Protein AF-A0A1S2D923-F1 (afdb_monomer_lite)

Secondary structure (DSSP, 8-state):
---SSSHHHHHHHHHHHHHHHHHHHHHHHHHS----EEEEEEETTEEEEEEESSSSS-EEE-EEEEE-SSS-EEEEETTEEEEE-TTSS-HHHHHHHHHHHHHHHHHHHTT-

pLDDT: mean 78.16, std 10.73, range [44.06, 92.31]

Sequence (112 aa):
MALYASWWIDWRVAAIIAVVAIAAGYRHYLETPERLYLRCTYERERPVWESSIDARTWQTKTCRLIRLGPLLSAIDLSGRRVWLWPDSSGVDSLRHLRETLAEQVERADFSS

Foldseek 3Di:
DPPPVPPVVVVVVVVVVVVVVVVVVVVVVVVPPQLKDWDWDADPNDTWIWIDSVVPDTDTWDWAWDDPDPQWIWIQTNNDIGTDHCPSDDVVVVVVVVVVRVVVVVVVVVVD

Structure (mmCIF, N/CA/C/O backbone):
data_AF-A0A1S2D923-F1
#
_entry.id   AF-A0A1S2D923-F1
#
loop_
_atom_site.group_PDB
_atom_site.id
_atom_site.type_symbol
_atom_site.label_atom_id
_atom_site.label_alt_id
_atom_site.label_comp_id
_atom_site.label_asym_id
_atom_site.label_entity_id
_atom_site.label_seq_id
_atom_site.pdbx_PDB_ins_code
_atom_site.Cartn_x
_atom_site.Cartn_y
_atom_site.Cartn_z
_atom_site.occupancy
_atom_site.B_iso_or_equiv
_atom_site.auth_seq_id
_atom_site.auth_comp_id
_atom_site.auth_asym_id
_atom_site.auth_atom_id
_atom_site.pdbx_PDB_model_num
ATOM 1 N N . MET A 1 1 ? 30.238 -5.582 -56.945 1.00 44.06 1 MET A N 1
ATOM 2 C CA . MET A 1 1 ? 29.206 -4.539 -56.749 1.00 44.06 1 MET A CA 1
ATOM 3 C C . MET A 1 1 ? 28.098 -5.111 -55.870 1.00 44.06 1 MET A C 1
ATOM 5 O O . MET A 1 1 ? 27.267 -5.841 -56.381 1.00 44.06 1 MET A O 1
ATOM 9 N N . ALA A 1 2 ? 28.120 -4.866 -54.556 1.00 53.25 2 ALA A N 1
ATOM 10 C CA . ALA A 1 2 ? 27.088 -5.359 -53.626 1.00 53.25 2 ALA A CA 1
ATOM 11 C C . ALA A 1 2 ? 26.908 -4.416 -52.415 1.00 53.25 2 ALA A C 1
ATOM 13 O O . ALA A 1 2 ? 26.797 -4.864 -51.283 1.00 53.25 2 ALA A O 1
ATOM 14 N N . LEU A 1 3 ? 26.925 -3.096 -52.645 1.00 56.84 3 LEU A N 1
ATOM 15 C CA . LEU A 1 3 ? 26.829 -2.072 -51.586 1.00 56.84 3 LEU A CA 1
ATOM 16 C C . LEU A 1 3 ? 25.458 -1.373 -51.508 1.00 56.84 3 LEU A C 1
ATOM 18 O O . LEU A 1 3 ? 25.287 -0.461 -50.712 1.00 56.84 3 LEU A O 1
ATOM 22 N N . TYR A 1 4 ? 24.465 -1.801 -52.296 1.00 54.91 4 TYR A N 1
ATOM 23 C CA . TYR A 1 4 ? 23.132 -1.172 -52.309 1.00 54.91 4 TYR A CA 1
ATOM 24 C C . TYR A 1 4 ? 22.070 -1.906 -51.477 1.00 54.91 4 TYR A C 1
ATOM 26 O O . TYR A 1 4 ? 21.038 -1.322 -51.160 1.00 54.91 4 TYR A O 1
ATOM 34 N N . ALA A 1 5 ? 22.316 -3.156 -51.068 1.00 52.31 5 ALA A N 1
ATOM 35 C CA . ALA A 1 5 ? 21.357 -3.930 -50.271 1.00 52.31 5 ALA A CA 1
ATOM 36 C C . ALA A 1 5 ? 21.343 -3.547 -48.773 1.00 52.31 5 ALA A C 1
ATOM 38 O O . ALA A 1 5 ? 20.419 -3.924 -48.059 1.00 52.31 5 ALA A O 1
ATOM 39 N N . SER A 1 6 ? 22.339 -2.786 -48.298 1.00 55.81 6 SER A N 1
ATOM 40 C CA . SER A 1 6 ? 22.535 -2.502 -46.865 1.00 55.81 6 SER A CA 1
ATOM 41 C C . SER A 1 6 ? 21.581 -1.437 -46.311 1.00 55.81 6 SER A C 1
ATOM 43 O O . SER A 1 6 ? 21.107 -1.558 -45.187 1.00 55.81 6 SER A O 1
ATOM 45 N N . TRP A 1 7 ? 21.218 -0.427 -47.107 1.00 58.44 7 TRP A N 1
ATOM 46 C CA . TRP A 1 7 ? 20.493 0.748 -46.598 1.00 58.44 7 TRP A CA 1
ATOM 47 C C . TRP A 1 7 ? 19.043 0.454 -46.166 1.00 58.44 7 TRP A C 1
ATOM 49 O O . TRP A 1 7 ? 18.524 1.064 -45.234 1.00 58.44 7 TRP A O 1
ATOM 59 N N . TRP A 1 8 ? 18.384 -0.522 -46.801 1.00 55.69 8 TRP A N 1
ATOM 60 C CA . TRP A 1 8 ? 17.019 -0.933 -46.437 1.00 55.69 8 TRP A CA 1
ATOM 61 C C . TRP A 1 8 ? 16.963 -1.872 -45.228 1.00 55.69 8 TRP A C 1
ATOM 63 O O . TRP A 1 8 ? 15.917 -2.008 -44.593 1.00 55.69 8 TRP A O 1
ATOM 73 N N . ILE A 1 9 ? 18.074 -2.538 -44.922 1.00 60.53 9 ILE A N 1
ATOM 74 C CA . ILE A 1 9 ? 18.180 -3.4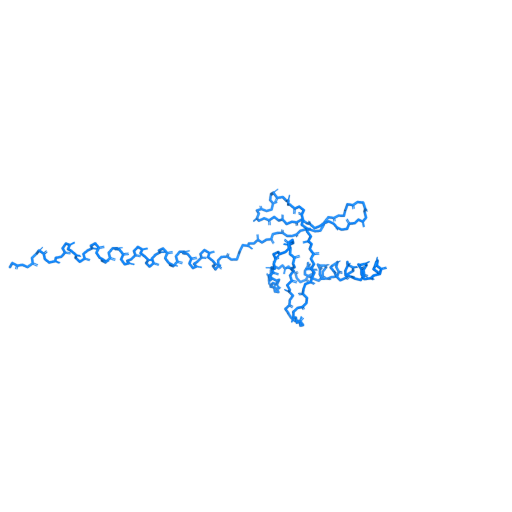54 -43.787 1.00 60.53 9 ILE A CA 1
ATOM 75 C C . ILE A 1 9 ? 18.378 -2.646 -42.501 1.00 60.53 9 ILE A C 1
ATOM 77 O O . ILE A 1 9 ? 17.730 -2.946 -41.500 1.00 60.53 9 ILE A O 1
ATOM 81 N N . ASP A 1 10 ? 19.158 -1.565 -42.554 1.00 72.81 10 ASP A N 1
ATOM 82 C CA . ASP A 1 10 ? 19.448 -0.707 -41.401 1.00 72.81 10 ASP A CA 1
ATOM 83 C C . ASP A 1 10 ? 18.195 -0.119 -40.737 1.00 72.81 10 ASP A C 1
ATOM 85 O O . ASP A 1 10 ? 18.016 -0.253 -39.526 1.00 72.81 10 ASP A O 1
ATOM 89 N N . TRP A 1 11 ? 17.272 0.479 -41.499 1.00 78.25 11 TRP A N 1
ATOM 90 C CA . TRP A 1 11 ? 16.093 1.112 -40.888 1.00 78.25 11 TRP A CA 1
ATOM 91 C C . TRP A 1 11 ? 15.099 0.091 -40.319 1.00 78.25 11 TRP A C 1
ATOM 93 O O . TRP A 1 11 ? 14.453 0.360 -39.307 1.00 78.25 11 TRP A O 1
ATOM 103 N N . ARG A 1 12 ? 14.994 -1.100 -40.928 1.00 83.00 12 ARG A N 1
ATOM 104 C CA . ARG A 1 12 ? 14.152 -2.191 -40.413 1.00 83.00 12 ARG A CA 1
ATOM 105 C C . ARG A 1 12 ? 14.709 -2.743 -39.109 1.00 83.00 12 ARG A C 1
ATOM 107 O O . ARG A 1 12 ? 13.949 -2.954 -38.168 1.00 83.00 12 ARG A O 1
ATOM 114 N N . VAL A 1 13 ? 16.025 -2.939 -39.038 1.00 83.56 13 VAL A N 1
ATOM 115 C CA . VAL A 1 13 ? 16.706 -3.376 -37.814 1.00 83.56 13 VAL A CA 1
ATOM 116 C C . VAL A 1 13 ? 16.574 -2.309 -36.724 1.00 83.56 13 VAL A C 1
ATOM 118 O O . VAL A 1 13 ? 16.186 -2.638 -35.605 1.00 83.56 13 VAL A O 1
ATOM 121 N N . ALA A 1 14 ? 16.782 -1.031 -37.054 1.00 84.12 14 ALA A N 1
ATOM 122 C CA . ALA A 1 14 ? 16.588 0.077 -36.120 1.00 84.12 14 ALA A CA 1
ATOM 123 C C . ALA A 1 14 ? 15.142 0.159 -35.599 1.00 84.12 14 ALA A C 1
ATOM 125 O O . ALA A 1 14 ? 14.930 0.337 -34.400 1.00 84.12 14 ALA A O 1
ATOM 126 N N . ALA A 1 15 ? 14.144 -0.035 -36.468 1.00 87.50 15 ALA A N 1
ATOM 127 C CA . ALA A 1 15 ? 12.737 -0.053 -36.075 1.00 87.50 15 ALA A CA 1
ATOM 128 C C . ALA A 1 15 ? 12.417 -1.216 -35.123 1.00 87.50 15 ALA A C 1
ATOM 130 O O . ALA A 1 15 ? 11.722 -1.019 -34.128 1.00 87.50 15 ALA A O 1
ATOM 131 N N . ILE A 1 16 ? 12.954 -2.413 -35.381 1.00 89.06 16 ILE A N 1
ATOM 132 C CA . ILE A 1 16 ? 12.773 -3.571 -34.494 1.00 89.06 16 ILE A CA 1
ATOM 133 C C . ILE A 1 16 ? 13.407 -3.301 -33.125 1.00 89.06 16 ILE A C 1
ATOM 135 O O . ILE A 1 16 ? 12.756 -3.520 -32.106 1.00 89.06 16 ILE A O 1
ATOM 139 N N . ILE A 1 17 ? 14.634 -2.773 -33.085 1.00 88.19 17 ILE A N 1
ATOM 140 C CA . ILE A 1 17 ? 15.314 -2.425 -31.828 1.00 88.19 17 ILE A CA 1
ATOM 141 C C . ILE A 1 17 ? 14.510 -1.375 -31.053 1.00 88.19 17 ILE A C 1
ATOM 143 O O . ILE A 1 17 ? 14.314 -1.533 -29.850 1.00 88.19 17 ILE A O 1
ATOM 147 N N . ALA A 1 18 ? 13.990 -0.344 -31.726 1.00 88.94 18 ALA A N 1
ATOM 148 C CA . ALA A 1 18 ? 13.172 0.687 -31.094 1.00 88.94 18 ALA A CA 1
ATOM 149 C C . ALA A 1 18 ? 11.880 0.112 -30.493 1.00 88.94 18 ALA A C 1
ATOM 151 O O . ALA A 1 18 ? 11.552 0.406 -29.346 1.00 88.94 18 ALA A O 1
ATOM 152 N N . VAL A 1 19 ? 11.170 -0.754 -31.224 1.00 92.31 19 VAL A N 1
ATOM 153 C CA . VAL A 1 19 ? 9.951 -1.409 -30.722 1.00 92.31 19 VAL A CA 1
ATOM 154 C C . VAL A 1 19 ? 10.261 -2.305 -29.525 1.00 92.31 19 VAL A C 1
ATOM 156 O O . VAL A 1 19 ? 9.538 -2.265 -28.531 1.00 92.31 19 VAL A O 1
ATOM 159 N N . VAL A 1 20 ? 11.348 -3.078 -29.581 1.00 91.12 20 VAL A N 1
ATOM 160 C CA . VAL A 1 20 ? 11.780 -3.928 -28.464 1.00 91.12 20 VAL A CA 1
ATOM 161 C C . VAL A 1 20 ? 12.161 -3.080 -27.252 1.00 91.12 20 VAL A C 1
ATOM 163 O O . VAL A 1 20 ? 11.751 -3.408 -26.143 1.00 91.12 20 VAL A O 1
ATOM 166 N N . ALA A 1 21 ? 12.872 -1.967 -27.444 1.00 87.75 21 ALA A N 1
ATOM 167 C CA . ALA A 1 21 ? 13.232 -1.049 -26.368 1.00 87.75 21 ALA A CA 1
ATOM 168 C C . ALA A 1 21 ? 11.998 -0.393 -25.729 1.00 87.75 21 ALA A C 1
ATOM 170 O O . ALA A 1 21 ? 11.912 -0.322 -24.506 1.00 87.75 21 ALA A O 1
ATOM 171 N N . ILE A 1 22 ? 11.010 0.022 -26.530 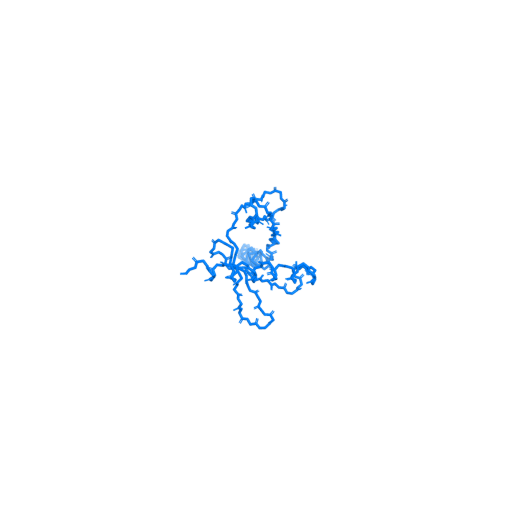1.00 90.31 22 ILE A N 1
ATOM 172 C CA . ILE A 1 22 ? 9.740 0.572 -26.033 1.00 90.31 22 ILE A CA 1
ATOM 173 C C . ILE A 1 22 ? 8.962 -0.495 -25.260 1.00 90.31 22 ILE A C 1
ATOM 175 O O . ILE A 1 22 ? 8.492 -0.228 -24.159 1.00 90.31 22 ILE A O 1
ATOM 179 N N . ALA A 1 23 ? 8.847 -1.711 -25.796 1.00 87.69 23 ALA A N 1
ATOM 180 C CA . ALA A 1 23 ? 8.131 -2.799 -25.139 1.00 87.69 23 ALA A CA 1
ATOM 181 C C . ALA A 1 23 ? 8.815 -3.236 -23.834 1.00 87.69 23 ALA A C 1
ATOM 183 O O . ALA A 1 23 ? 8.140 -3.464 -22.831 1.00 87.69 23 ALA A O 1
ATOM 184 N N . ALA A 1 24 ? 10.147 -3.320 -23.828 1.00 83.19 24 ALA A N 1
ATOM 185 C CA . ALA A 1 24 ? 10.932 -3.627 -22.638 1.00 83.19 24 ALA A CA 1
ATOM 186 C C . ALA A 1 24 ? 10.833 -2.504 -21.598 1.00 83.19 24 ALA A C 1
ATOM 188 O O . ALA A 1 24 ? 10.605 -2.786 -20.427 1.00 83.19 24 ALA A O 1
ATOM 189 N N . GLY A 1 25 ? 10.918 -1.240 -22.022 1.00 80.56 25 GLY A N 1
ATOM 190 C CA . GLY A 1 25 ? 10.719 -0.081 -21.151 1.00 80.56 25 GLY A CA 1
ATOM 191 C C . GLY A 1 25 ? 9.308 -0.028 -20.567 1.00 80.56 25 GLY A C 1
ATOM 192 O O . GLY A 1 25 ? 9.146 0.242 -19.382 1.00 80.56 25 GLY A O 1
ATOM 193 N N . TYR A 1 26 ? 8.290 -0.367 -21.359 1.00 77.25 26 TYR A N 1
ATOM 194 C CA . TYR A 1 26 ? 6.902 -0.437 -20.905 1.00 77.25 26 TYR A CA 1
ATOM 195 C C . TYR A 1 26 ? 6.689 -1.560 -19.887 1.00 77.25 26 TYR A C 1
ATOM 197 O O . TYR A 1 26 ? 6.045 -1.346 -18.864 1.00 77.25 26 TYR A O 1
ATOM 205 N N . ARG A 1 27 ? 7.277 -2.742 -20.115 1.00 74.00 27 ARG A N 1
ATOM 206 C CA . ARG A 1 27 ? 7.261 -3.827 -19.123 1.00 74.00 27 ARG A CA 1
ATOM 207 C C . ARG A 1 27 ? 7.984 -3.430 -17.848 1.00 74.00 27 ARG A C 1
ATOM 209 O O . ARG A 1 27 ? 7.418 -3.592 -16.781 1.00 74.00 27 ARG A O 1
ATOM 216 N N . HIS A 1 28 ? 9.171 -2.842 -17.959 1.00 68.69 28 HIS A N 1
ATOM 217 C CA . HIS A 1 28 ? 9.929 -2.392 -16.797 1.00 68.69 28 HIS A CA 1
ATOM 218 C C . HIS A 1 28 ? 9.178 -1.315 -16.001 1.00 68.69 28 HIS A C 1
ATOM 220 O O . HIS A 1 28 ? 9.184 -1.327 -14.774 1.00 68.69 28 HIS A O 1
ATOM 226 N N . TYR A 1 29 ? 8.464 -0.423 -16.691 1.00 65.56 29 TYR A N 1
ATOM 227 C CA . TYR A 1 29 ? 7.601 0.575 -16.067 1.00 65.56 29 TYR A CA 1
ATOM 228 C C . TYR A 1 29 ? 6.409 -0.061 -15.336 1.00 65.56 29 TYR A C 1
ATOM 230 O O . TYR A 1 29 ? 6.129 0.308 -14.201 1.00 65.56 29 TYR A O 1
ATOM 238 N N . LEU A 1 30 ? 5.750 -1.056 -15.939 1.00 66.00 30 LEU A N 1
ATOM 239 C CA . LEU A 1 30 ? 4.673 -1.811 -15.285 1.00 66.00 30 LEU A CA 1
ATOM 240 C C . LEU A 1 30 ? 5.171 -2.675 -14.117 1.00 66.00 30 LEU A C 1
ATOM 242 O O . LEU A 1 30 ? 4.437 -2.901 -13.158 1.00 66.00 30 LEU A O 1
ATOM 246 N N . GLU A 1 31 ? 6.405 -3.164 -14.205 1.00 61.16 31 GLU A N 1
ATOM 247 C CA . GLU A 1 31 ? 7.058 -3.974 -13.180 1.00 61.16 31 GLU A CA 1
ATOM 248 C C . GLU A 1 31 ? 7.691 -3.134 -12.073 1.00 61.16 31 GLU A C 1
ATOM 250 O O . GLU A 1 31 ? 8.108 -3.709 -11.074 1.00 61.16 31 GLU A O 1
ATOM 255 N N . THR A 1 32 ? 7.762 -1.805 -12.204 1.00 56.34 32 THR A N 1
ATOM 256 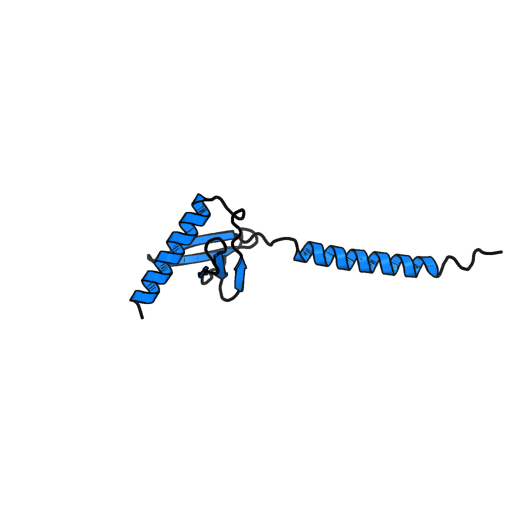C CA . THR A 1 32 ? 8.227 -0.944 -11.115 1.00 56.34 32 THR A CA 1
ATOM 257 C C . THR A 1 32 ? 7.080 -0.812 -10.112 1.00 56.34 32 THR A C 1
ATOM 259 O O . THR A 1 32 ? 6.116 -0.096 -10.394 1.00 56.34 32 THR A O 1
ATOM 262 N N . PRO A 1 33 ? 7.121 -1.490 -8.948 1.00 61.44 33 PRO A N 1
ATOM 263 C CA . PRO A 1 33 ? 6.050 -1.363 -7.978 1.00 61.44 33 PRO A CA 1
ATOM 264 C C . PRO A 1 33 ? 6.041 0.083 -7.483 1.00 61.44 33 PRO A C 1
ATOM 266 O O . PRO A 1 33 ? 6.998 0.542 -6.853 1.00 61.44 33 PRO A O 1
ATOM 269 N N . GLU A 1 34 ? 4.970 0.818 -7.789 1.00 68.94 34 GLU A N 1
ATOM 270 C CA . GLU A 1 34 ? 4.755 2.146 -7.222 1.00 68.94 34 GLU A CA 1
ATOM 271 C C . GLU A 1 34 ? 4.761 2.010 -5.699 1.00 68.94 34 GLU A C 1
ATOM 273 O O . GLU A 1 34 ? 3.893 1.362 -5.106 1.00 68.94 34 GLU A O 1
ATOM 278 N N . ARG A 1 35 ? 5.771 2.599 -5.055 1.00 74.44 35 ARG A N 1
ATOM 279 C CA . ARG A 1 35 ? 5.829 2.660 -3.599 1.00 74.44 35 ARG A CA 1
ATOM 280 C C . ARG A 1 35 ? 4.712 3.576 -3.134 1.00 74.44 35 ARG A C 1
ATOM 282 O O . ARG A 1 35 ? 4.789 4.791 -3.284 1.00 74.44 35 ARG A O 1
ATOM 289 N N . LEU A 1 36 ? 3.670 2.974 -2.582 1.00 81.56 36 LEU A N 1
ATOM 290 C CA . LEU A 1 36 ? 2.582 3.709 -1.975 1.00 81.56 36 LEU A CA 1
ATOM 291 C C . LEU A 1 36 ? 2.871 3.882 -0.486 1.00 81.56 36 LEU A C 1
ATOM 293 O O . LEU A 1 36 ? 2.984 2.911 0.261 1.00 81.56 36 LEU A O 1
ATOM 297 N N . TYR A 1 37 ? 2.954 5.129 -0.054 1.00 85.44 37 TYR A N 1
ATOM 298 C CA . TYR A 1 37 ? 2.999 5.481 1.351 1.00 85.44 37 TYR A CA 1
ATOM 299 C C . TYR A 1 37 ? 1.576 5.545 1.881 1.00 85.44 37 TYR A C 1
ATOM 301 O O . TYR A 1 37 ? 0.718 6.221 1.313 1.00 85.44 37 TYR A O 1
ATOM 309 N N . LEU A 1 38 ? 1.333 4.850 2.982 1.00 87.00 38 LEU A N 1
ATOM 310 C CA . LEU A 1 38 ? 0.061 4.863 3.681 1.00 87.00 38 LEU A CA 1
ATOM 311 C C . LEU A 1 38 ? 0.308 5.310 5.115 1.00 87.00 38 LEU A C 1
ATOM 313 O O . LEU A 1 38 ? 1.222 4.813 5.772 1.00 87.00 38 LEU A O 1
ATOM 317 N N . ARG A 1 39 ? -0.519 6.229 5.606 1.00 88.38 39 ARG A N 1
ATOM 318 C CA . ARG A 1 39 ? -0.539 6.602 7.019 1.00 88.38 39 ARG A CA 1
ATOM 319 C C . ARG A 1 39 ? -1.965 6.600 7.545 1.00 88.38 39 ARG A C 1
ATOM 321 O O . ARG A 1 39 ? -2.906 6.907 6.814 1.00 88.38 39 ARG A O 1
ATOM 328 N N . CYS A 1 40 ? -2.094 6.258 8.818 1.00 86.06 40 CYS A N 1
ATOM 329 C CA . CYS A 1 40 ? -3.316 6.454 9.579 1.00 86.06 40 CYS A CA 1
ATOM 330 C C . CYS A 1 40 ? -3.115 7.679 10.466 1.00 86.06 40 CYS A C 1
ATOM 332 O O . CYS A 1 40 ? -2.185 7.713 11.273 1.00 86.06 40 CYS A O 1
ATOM 334 N N . THR A 1 41 ? -3.973 8.676 10.317 1.00 85.06 41 THR A N 1
ATOM 335 C CA . THR A 1 41 ? -4.086 9.809 11.234 1.00 85.06 41 THR A CA 1
ATOM 336 C C . THR A 1 41 ? -5.377 9.665 12.036 1.00 85.06 41 THR A C 1
ATOM 338 O O . THR A 1 41 ? -6.284 8.940 11.639 1.00 85.06 41 THR A O 1
ATOM 341 N N . TYR A 1 42 ? -5.456 10.286 13.210 1.00 82.12 42 TYR A N 1
ATOM 342 C CA . TYR A 1 42 ? -6.676 10.293 14.019 1.00 82.12 42 TYR A CA 1
ATOM 343 C C . TYR A 1 42 ? -7.272 11.692 13.971 1.00 82.12 42 TYR A C 1
ATOM 345 O O . TYR A 1 42 ? -6.684 12.637 14.493 1.00 82.12 42 TYR A O 1
ATOM 353 N N . GLU A 1 43 ? -8.439 11.827 13.351 1.00 84.12 43 GLU A N 1
ATOM 354 C CA . GLU A 1 43 ? -9.184 13.078 13.313 1.00 84.12 43 GLU A CA 1
ATOM 355 C C . GLU A 1 43 ? -10.488 12.899 14.090 1.00 84.12 43 GLU A C 1
ATOM 357 O O . GLU A 1 43 ? -11.313 12.054 13.749 1.00 84.12 43 GLU A O 1
ATOM 362 N N . ARG A 1 44 ? -10.677 13.683 15.162 1.00 80.19 44 ARG A N 1
ATOM 363 C CA . ARG A 1 44 ? -11.878 13.621 16.023 1.00 80.19 44 ARG A CA 1
ATOM 364 C C . ARG A 1 44 ? -12.219 12.187 16.461 1.00 80.19 44 ARG A C 1
ATOM 366 O O . ARG A 1 44 ? -13.347 11.735 16.289 1.00 80.19 44 ARG A O 1
ATOM 373 N N . GLU A 1 45 ? -11.208 11.471 16.959 1.00 78.25 45 GLU A N 1
ATOM 374 C CA . GLU A 1 45 ? -11.291 10.068 17.413 1.00 78.25 45 GLU A CA 1
ATOM 375 C C . GLU A 1 45 ? -11.638 9.048 16.316 1.00 78.25 45 GLU A C 1
ATOM 377 O O . GLU A 1 45 ? -11.788 7.856 16.587 1.00 78.25 45 GLU A O 1
ATOM 382 N N . ARG A 1 46 ? -11.717 9.482 15.054 1.00 77.12 46 ARG A N 1
ATOM 383 C CA . ARG A 1 46 ? -11.915 8.603 13.909 1.00 77.12 46 ARG A CA 1
ATOM 384 C C . ARG A 1 46 ? -10.593 8.415 13.175 1.00 77.12 46 ARG A C 1
ATOM 386 O O . ARG A 1 46 ? -9.923 9.398 12.857 1.00 77.12 46 ARG A O 1
ATOM 393 N N . PRO A 1 47 ? -10.202 7.168 12.890 1.00 80.69 47 PRO A N 1
ATOM 394 C CA . PRO A 1 47 ? -9.036 6.920 12.066 1.00 80.69 47 PRO A CA 1
ATOM 395 C C . PRO A 1 47 ? -9.318 7.361 10.623 1.00 80.69 47 PRO A C 1
ATOM 397 O O . PRO A 1 47 ? -10.275 6.911 9.990 1.00 80.69 47 PRO A O 1
ATOM 400 N N . VAL A 1 48 ? -8.478 8.255 10.114 1.00 87.12 48 VAL A N 1
ATOM 401 C CA . VAL A 1 48 ? -8.482 8.770 8.748 1.00 87.12 48 VAL A CA 1
ATOM 402 C C . VAL A 1 48 ? -7.261 8.210 8.035 1.00 87.12 48 VAL A C 1
ATOM 404 O O . VAL A 1 48 ? -6.126 8.350 8.486 1.00 87.12 48 VAL A O 1
ATOM 407 N N . TRP A 1 49 ? -7.495 7.546 6.909 1.00 89.06 49 TRP A N 1
ATOM 408 C CA . TRP A 1 49 ? -6.420 6.983 6.106 1.00 89.06 49 TRP A CA 1
ATOM 409 C C . TRP A 1 49 ? -6.003 7.960 5.022 1.00 89.06 49 TRP A C 1
ATOM 411 O O . TRP A 1 49 ? -6.841 8.538 4.329 1.00 89.06 49 TRP A O 1
ATOM 421 N N . GLU A 1 50 ? -4.698 8.115 4.842 1.00 90.94 50 GLU A N 1
ATOM 422 C CA . GLU A 1 50 ? -4.133 8.954 3.796 1.00 90.94 50 GLU A CA 1
ATOM 423 C C . GLU A 1 50 ? -3.080 8.181 3.009 1.00 90.94 50 GLU A C 1
ATOM 425 O O . GLU A 1 50 ? -2.224 7.504 3.583 1.00 90.94 50 GLU A O 1
ATOM 430 N N . SER A 1 51 ? -3.131 8.305 1.685 1.00 90.31 51 SER A N 1
ATOM 431 C CA . SER A 1 51 ? -2.160 7.702 0.774 1.00 90.31 51 SER A CA 1
ATOM 432 C C . SER A 1 51 ? -1.345 8.767 0.052 1.00 90.31 51 SER A C 1
ATOM 434 O O . SER A 1 51 ? -1.883 9.820 -0.300 1.00 90.31 51 SER A O 1
ATOM 436 N N . SER A 1 52 ? -0.091 8.457 -0.250 1.00 87.88 52 SER A N 1
ATOM 437 C CA . SER A 1 52 ? 0.787 9.284 -1.069 1.00 87.88 52 SER A CA 1
ATOM 438 C C . SER A 1 52 ? 1.686 8.413 -1.946 1.00 87.88 52 SER A C 1
ATOM 440 O O . SER A 1 52 ? 2.116 7.343 -1.525 1.00 87.88 52 SER A O 1
ATOM 442 N N . ILE A 1 53 ? 1.980 8.866 -3.163 1.00 85.12 53 ILE A N 1
ATOM 443 C CA . ILE A 1 53 ? 2.946 8.212 -4.067 1.00 85.12 53 ILE A CA 1
ATOM 444 C C . ILE A 1 53 ? 4.370 8.755 -3.884 1.00 85.12 53 ILE A C 1
ATOM 446 O O . ILE A 1 53 ? 5.342 8.096 -4.232 1.00 85.12 53 ILE A O 1
ATOM 450 N N . ASP A 1 54 ? 4.496 9.963 -3.334 1.00 85.75 54 ASP A N 1
ATOM 451 C CA . ASP A 1 54 ? 5.748 10.718 -3.232 1.00 85.75 54 ASP A CA 1
ATOM 452 C C . ASP A 1 54 ? 6.093 11.111 -1.786 1.00 85.75 54 ASP A C 1
ATOM 454 O O . ASP A 1 54 ? 7.087 11.798 -1.549 1.00 85.75 54 ASP A O 1
ATOM 458 N N . ALA A 1 55 ? 5.262 10.695 -0.823 1.00 83.75 55 ALA A N 1
ATOM 459 C CA . ALA A 1 55 ? 5.278 11.093 0.585 1.00 83.75 55 ALA A CA 1
ATOM 460 C C . ALA A 1 55 ? 5.153 12.612 0.835 1.00 83.75 55 ALA A C 1
ATOM 462 O O . ALA A 1 55 ? 5.318 13.062 1.972 1.00 83.75 55 ALA A O 1
ATOM 463 N N . ARG A 1 56 ? 4.837 13.413 -0.191 1.00 85.12 56 ARG A N 1
ATOM 464 C CA . ARG A 1 56 ? 4.691 14.875 -0.091 1.00 85.12 56 ARG A CA 1
ATOM 465 C C . ARG A 1 56 ? 3.233 15.280 -0.163 1.00 85.12 56 ARG A C 1
ATOM 467 O O . ARG A 1 56 ? 2.773 16.064 0.663 1.00 85.12 56 ARG A O 1
ATOM 474 N N . THR A 1 57 ? 2.506 14.716 -1.123 1.00 88.06 57 THR A N 1
ATOM 475 C CA . THR A 1 57 ? 1.094 15.019 -1.334 1.00 88.06 57 THR A CA 1
ATOM 476 C C . THR A 1 57 ? 0.254 13.894 -0.756 1.00 88.06 57 THR A C 1
ATOM 478 O O . THR A 1 57 ? 0.202 12.795 -1.311 1.00 88.06 57 THR A O 1
ATOM 481 N N . TRP A 1 58 ? -0.387 14.164 0.378 1.00 88.69 58 TRP A N 1
ATOM 482 C CA . TRP A 1 58 ? -1.244 13.210 1.073 1.00 88.69 58 TRP A CA 1
ATOM 483 C C . TRP A 1 58 ? -2.694 13.420 0.662 1.00 88.69 58 TRP A C 1
ATOM 485 O O . TRP A 1 58 ? -3.189 14.545 0.639 1.00 88.69 58 TRP A O 1
ATOM 495 N N . GLN A 1 59 ? -3.365 12.329 0.307 1.00 88.75 59 GLN A N 1
ATOM 496 C CA . GLN A 1 59 ? -4.778 12.344 -0.040 1.00 88.75 59 GLN A CA 1
ATOM 497 C C . GLN A 1 59 ? -5.535 11.428 0.899 1.00 88.75 59 GLN A C 1
ATOM 499 O O . GLN A 1 59 ? -5.184 10.254 1.024 1.00 88.75 59 GLN A O 1
ATOM 504 N N . THR A 1 60 ? -6.610 11.940 1.490 1.00 89.75 60 THR A N 1
ATOM 505 C CA . THR A 1 60 ? -7.544 11.125 2.259 1.00 89.75 60 THR A CA 1
ATOM 506 C C . THR A 1 60 ? -8.166 10.058 1.365 1.00 89.75 60 THR A C 1
ATOM 508 O O . THR A 1 60 ? -8.667 10.347 0.274 1.00 89.75 60 THR A O 1
ATOM 511 N N . LYS A 1 61 ? -8.123 8.813 1.830 1.00 88.44 61 LYS A N 1
ATOM 512 C CA . LYS A 1 61 ? -8.708 7.649 1.171 1.00 88.44 61 LYS A CA 1
ATOM 513 C C . LYS A 1 61 ? -9.496 6.836 2.181 1.00 88.44 61 LYS A C 1
ATOM 515 O O . LYS A 1 61 ? -9.201 6.802 3.369 1.00 88.44 61 LYS A O 1
ATOM 520 N N . THR A 1 62 ? -10.495 6.133 1.684 1.00 85.75 62 THR A N 1
ATOM 521 C CA . THR A 1 62 ? -11.096 5.020 2.412 1.00 85.75 62 THR A CA 1
ATOM 522 C C . THR A 1 62 ? -10.148 3.829 2.328 1.00 85.75 62 THR A C 1
ATOM 524 O O . THR A 1 62 ? -9.704 3.487 1.236 1.00 85.75 62 THR A O 1
ATOM 527 N N . CYS A 1 63 ? -9.826 3.208 3.461 1.00 85.94 63 CYS A N 1
ATOM 528 C CA . CYS A 1 63 ? -8.997 2.005 3.505 1.00 85.94 63 CYS A CA 1
ATOM 529 C C . CYS A 1 63 ? -9.798 0.868 4.129 1.00 85.94 63 CYS A C 1
ATOM 531 O O . CYS A 1 63 ? -10.410 1.048 5.181 1.00 85.94 63 CYS A O 1
ATOM 533 N N . ARG A 1 64 ? -9.812 -0.293 3.477 1.00 83.62 64 ARG A N 1
ATOM 534 C CA . ARG A 1 64 ? -10.441 -1.511 3.997 1.00 83.62 64 ARG A CA 1
ATOM 535 C C . ARG A 1 64 ? -9.508 -2.691 3.809 1.00 83.62 64 ARG A C 1
ATOM 537 O O . ARG A 1 64 ? -8.891 -2.835 2.758 1.00 83.62 64 ARG A O 1
ATOM 544 N N . LEU A 1 65 ? -9.421 -3.562 4.809 1.00 81.88 65 LEU A N 1
ATOM 545 C CA . LEU A 1 65 ? -8.658 -4.797 4.678 1.00 81.88 65 LEU A CA 1
ATOM 546 C C . LEU A 1 65 ? -9.459 -5.818 3.865 1.00 81.88 65 LEU A C 1
ATOM 548 O O . LEU A 1 65 ? -10.579 -6.170 4.224 1.00 81.88 65 LEU A O 1
ATOM 552 N N . ILE A 1 66 ? -8.855 -6.340 2.802 1.00 81.94 66 ILE A N 1
ATOM 553 C CA . ILE A 1 66 ? -9.346 -7.509 2.077 1.00 81.94 66 ILE A CA 1
ATOM 554 C C . ILE A 1 66 ? -8.462 -8.690 2.465 1.00 81.94 66 ILE A C 1
ATOM 556 O O . ILE A 1 66 ? -7.319 -8.832 2.017 1.00 81.94 66 ILE A O 1
ATOM 560 N N . ARG A 1 67 ? -9.003 -9.571 3.305 1.00 71.81 67 ARG A N 1
ATOM 561 C CA . ARG A 1 67 ? -8.335 -10.823 3.656 1.00 71.81 67 AR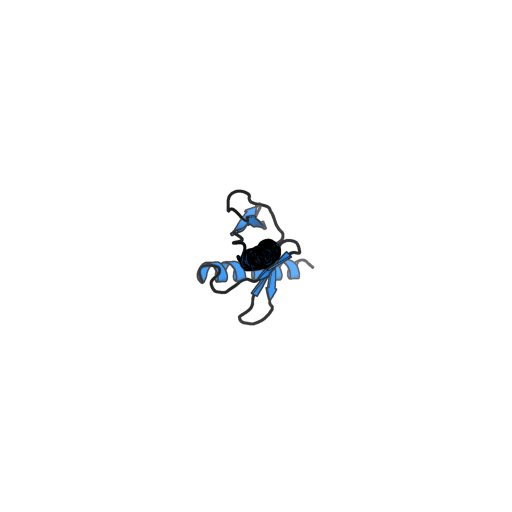G A CA 1
ATOM 562 C C . ARG A 1 67 ? -8.495 -11.810 2.497 1.00 71.81 67 ARG A C 1
ATOM 564 O O . ARG A 1 67 ? -9.601 -12.261 2.225 1.00 71.81 67 ARG A O 1
ATOM 571 N N . LEU A 1 68 ? -7.394 -12.127 1.815 1.00 69.69 68 LEU A N 1
ATOM 572 C CA . LEU A 1 68 ? -7.376 -13.085 0.699 1.00 69.69 68 LEU A CA 1
ATOM 573 C C . LEU A 1 68 ? -6.854 -14.464 1.125 1.00 69.69 68 LEU A C 1
ATOM 575 O O . LEU A 1 68 ? -7.172 -15.466 0.497 1.00 69.69 68 LEU A O 1
ATOM 579 N N . GLY A 1 69 ? -6.089 -14.531 2.215 1.00 69.38 69 GLY A N 1
ATOM 580 C CA . GLY A 1 69 ? -5.624 -15.776 2.814 1.00 69.38 69 GLY A CA 1
ATOM 581 C C . GLY A 1 69 ? -4.795 -15.534 4.080 1.00 69.38 69 GLY A C 1
ATOM 582 O O . GLY A 1 69 ? -4.684 -14.394 4.533 1.00 69.38 69 GLY A O 1
ATOM 583 N N . PRO A 1 70 ? -4.181 -16.585 4.655 1.00 65.94 70 PRO A N 1
ATOM 584 C CA . PRO A 1 70 ? -3.391 -16.480 5.888 1.00 65.94 70 PRO A CA 1
ATOM 585 C C . PRO A 1 70 ? -2.141 -15.598 5.738 1.00 65.94 70 PRO A C 1
ATOM 587 O O . PRO A 1 70 ? -1.754 -14.900 6.673 1.00 65.94 70 PRO A O 1
ATOM 590 N N . LEU A 1 71 ? -1.529 -15.627 4.549 1.00 63.56 71 LEU A N 1
ATOM 591 C CA . LEU A 1 71 ? -0.276 -14.935 4.219 1.00 63.56 71 LEU A CA 1
ATOM 592 C C . LEU A 1 71 ? -0.464 -13.799 3.202 1.00 63.56 71 LEU A C 1
ATOM 594 O O . LEU A 1 71 ? 0.456 -13.023 2.971 1.00 63.56 71 LEU A O 1
ATOM 598 N N . LEU A 1 72 ? -1.652 -13.695 2.600 1.00 66.81 72 LEU A N 1
ATOM 599 C CA . LEU A 1 72 ? -1.968 -12.731 1.549 1.00 66.81 72 LEU A CA 1
ATOM 600 C C . LEU A 1 72 ? -3.027 -11.764 2.062 1.00 66.81 72 LEU A C 1
ATOM 602 O O . LEU A 1 72 ? -4.203 -12.106 2.211 1.00 66.81 72 LEU A O 1
ATOM 606 N N . SER A 1 73 ? -2.582 -10.546 2.342 1.00 73.75 73 SER A N 1
ATOM 607 C CA . SER A 1 73 ? -3.456 -9.425 2.661 1.00 73.75 73 SER A CA 1
ATOM 608 C C . SER A 1 73 ? -3.443 -8.459 1.484 1.00 73.75 73 SER A C 1
ATOM 610 O O . SER A 1 73 ? -2.392 -8.133 0.941 1.00 73.75 73 SER A O 1
ATOM 612 N N . ALA A 1 74 ? -4.619 -8.012 1.073 1.00 83.62 74 ALA A N 1
ATOM 613 C CA . ALA A 1 74 ? -4.753 -6.858 0.205 1.00 83.62 74 ALA A CA 1
ATOM 614 C C . ALA A 1 74 ? -5.482 -5.767 0.981 1.00 83.62 74 ALA A C 1
ATOM 616 O O . ALA A 1 74 ? -6.237 -6.046 1.912 1.00 83.62 74 ALA A O 1
ATOM 617 N N . ILE A 1 75 ? -5.262 -4.523 0.596 1.00 86.75 75 ILE A N 1
ATOM 618 C CA . ILE A 1 75 ? -6.047 -3.394 1.076 1.00 86.75 75 ILE A CA 1
ATOM 619 C C . ILE A 1 75 ? -6.811 -2.808 -0.102 1.00 86.75 75 ILE A C 1
ATOM 621 O O . ILE A 1 75 ? -6.297 -2.721 -1.216 1.00 86.75 75 ILE A O 1
ATOM 625 N N . ASP A 1 76 ? -8.062 -2.452 0.127 1.00 87.44 76 ASP A N 1
ATOM 626 C CA . ASP A 1 76 ? -8.833 -1.631 -0.789 1.00 87.44 76 ASP A CA 1
ATOM 627 C C . ASP A 1 76 ? -8.677 -0.171 -0.386 1.00 87.44 76 ASP A C 1
ATOM 629 O O . ASP A 1 76 ? -9.082 0.224 0.709 1.00 87.44 76 ASP A O 1
ATOM 633 N N . LEU A 1 77 ? -8.063 0.611 -1.268 1.00 87.38 77 LEU A N 1
ATOM 634 C CA . LEU A 1 77 ? -7.842 2.037 -1.108 1.00 87.38 77 LEU A CA 1
ATOM 635 C C . LEU A 1 77 ? -8.740 2.789 -2.085 1.00 87.38 77 LEU A C 1
ATOM 637 O O . LEU A 1 77 ? -8.419 2.932 -3.264 1.00 87.38 77 LEU A O 1
ATOM 641 N N . SER A 1 78 ? -9.882 3.267 -1.593 1.00 85.38 78 SER A N 1
ATOM 642 C CA . SER A 1 78 ? -10.889 3.984 -2.388 1.00 85.38 78 SER A CA 1
ATOM 643 C C . SER A 1 78 ? -11.285 3.274 -3.685 1.00 85.38 78 SER A C 1
ATOM 645 O O . SER A 1 78 ? -11.379 3.902 -4.737 1.00 85.38 78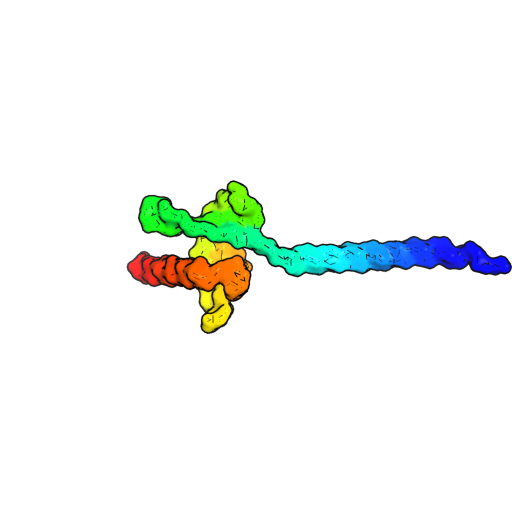 SER A O 1
ATOM 647 N N . GLY A 1 79 ? -11.516 1.962 -3.606 1.00 83.31 79 GLY A N 1
ATOM 648 C CA . GLY A 1 79 ? -11.898 1.120 -4.740 1.00 83.31 79 GLY A CA 1
ATOM 649 C C . GLY A 1 79 ? -10.712 0.581 -5.545 1.00 83.31 79 GLY A C 1
ATOM 650 O O . GLY A 1 79 ? -10.910 -0.241 -6.442 1.00 83.31 79 GLY A O 1
ATOM 651 N N . ARG A 1 80 ? -9.475 1.011 -5.250 1.00 83.56 80 ARG A N 1
ATOM 652 C CA . ARG A 1 80 ? -8.255 0.441 -5.831 1.00 83.56 80 ARG A CA 1
ATOM 653 C C . ARG A 1 80 ? -7.702 -0.629 -4.897 1.00 83.56 80 ARG A C 1
ATOM 655 O O . ARG A 1 80 ? -7.188 -0.331 -3.821 1.00 83.56 80 ARG A O 1
ATOM 662 N N . ARG A 1 81 ? -7.716 -1.880 -5.359 1.00 85.00 81 ARG A N 1
ATOM 663 C CA . ARG A 1 81 ? -7.062 -2.990 -4.659 1.00 85.00 81 ARG A CA 1
ATOM 664 C C . ARG A 1 81 ? -5.544 -2.866 -4.771 1.00 85.00 81 ARG A C 1
ATOM 666 O O . ARG A 1 81 ? -4.999 -2.852 -5.872 1.00 85.00 81 ARG A O 1
ATOM 673 N N . VAL A 1 82 ? -4.876 -2.834 -3.627 1.00 83.56 82 VAL A N 1
ATOM 674 C CA . VAL A 1 82 ? -3.419 -2.816 -3.502 1.00 83.56 82 VAL A CA 1
ATOM 675 C C . VAL A 1 82 ? -2.977 -4.055 -2.735 1.00 83.56 82 VAL A C 1
ATOM 677 O O . VAL A 1 82 ? -3.524 -4.388 -1.682 1.00 83.56 82 VAL A O 1
ATOM 680 N N . TRP A 1 83 ? -1.998 -4.763 -3.288 1.00 81.75 83 TRP A N 1
ATOM 681 C CA . TRP A 1 83 ? -1.415 -5.940 -2.655 1.00 81.75 83 TRP A CA 1
ATOM 682 C C . TRP A 1 83 ? -0.436 -5.515 -1.570 1.00 81.75 83 TRP A C 1
ATOM 684 O O . TRP A 1 83 ? 0.459 -4.709 -1.821 1.00 81.75 83 TRP A O 1
ATOM 694 N N . LEU A 1 84 ? -0.610 -6.063 -0.368 1.00 79.19 84 LEU A N 1
ATOM 695 C CA . LEU A 1 84 ? 0.298 -5.832 0.742 1.00 79.19 84 LEU A CA 1
ATOM 696 C C . LEU A 1 84 ? 1.298 -6.987 0.793 1.00 79.19 84 LEU A C 1
ATOM 698 O O . LEU A 1 84 ? 0.987 -8.079 1.274 1.00 79.19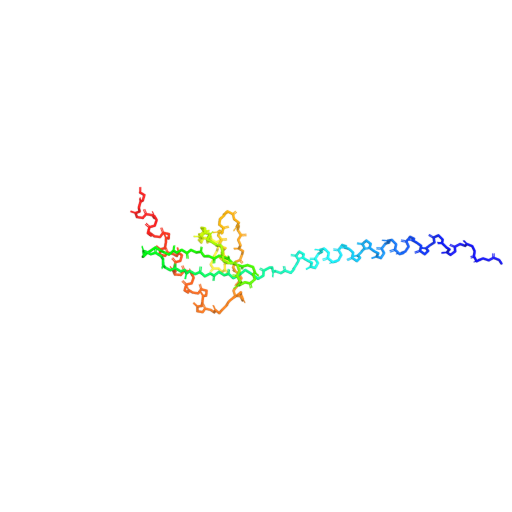 84 LEU A O 1
ATOM 702 N N . TRP A 1 85 ? 2.492 -6.748 0.264 1.00 77.69 85 TRP A N 1
ATOM 703 C CA . TRP A 1 85 ? 3.577 -7.723 0.302 1.00 77.69 85 TRP A CA 1
ATOM 704 C C . TRP A 1 85 ? 4.232 -7.759 1.694 1.00 77.69 85 TRP A C 1
ATOM 706 O O . TRP A 1 85 ? 4.309 -6.720 2.355 1.00 77.69 85 TRP A O 1
ATOM 716 N N . PRO A 1 86 ? 4.701 -8.921 2.176 1.00 73.12 86 PRO A N 1
ATOM 717 C CA . PRO A 1 86 ? 5.281 -9.053 3.517 1.00 73.12 86 PRO A CA 1
ATOM 718 C C . PRO A 1 86 ? 6.578 -8.251 3.717 1.00 73.12 86 PRO A C 1
ATOM 720 O O . PRO A 1 86 ? 6.930 -7.938 4.847 1.00 73.12 86 PRO A O 1
ATOM 723 N N . ASP A 1 87 ? 7.264 -7.901 2.633 1.00 78.31 87 ASP A N 1
ATOM 724 C CA . ASP A 1 87 ? 8.488 -7.096 2.582 1.00 78.31 87 ASP A CA 1
ATOM 725 C C . ASP A 1 87 ? 8.230 -5.605 2.283 1.00 78.31 87 ASP A C 1
ATOM 727 O O . ASP A 1 87 ? 9.167 -4.814 2.197 1.00 78.31 87 ASP A O 1
ATOM 731 N N . SER A 1 88 ? 6.964 -5.190 2.152 1.00 74.38 88 SER A N 1
ATOM 732 C CA . SER A 1 88 ? 6.600 -3.797 1.842 1.00 74.38 88 SER A CA 1
ATOM 733 C C . SER A 1 88 ? 6.861 -2.812 2.988 1.00 74.38 88 SER A C 1
ATOM 735 O O . SER A 1 88 ? 6.997 -1.610 2.757 1.00 74.38 88 SER A O 1
ATOM 737 N N . SER A 1 89 ? 6.931 -3.300 4.227 1.00 80.56 89 SER A N 1
ATOM 738 C CA . SER A 1 89 ? 7.219 -2.502 5.418 1.00 80.56 89 SER A CA 1
ATOM 739 C C . SER A 1 89 ? 7.810 -3.379 6.524 1.00 80.56 89 SER A C 1
ATOM 741 O O . SER A 1 89 ? 7.938 -4.593 6.370 1.00 80.56 89 SER A O 1
ATOM 743 N N . GLY A 1 90 ? 8.163 -2.771 7.657 1.00 83.19 90 GLY A N 1
ATOM 744 C CA . GLY A 1 90 ? 8.580 -3.512 8.843 1.00 83.19 90 GLY A CA 1
ATOM 745 C C . GLY A 1 90 ? 7.457 -4.410 9.371 1.00 83.19 90 GLY A C 1
ATOM 746 O O . GLY A 1 90 ? 6.276 -4.064 9.285 1.00 83.19 90 GLY A O 1
ATOM 747 N N . VAL A 1 91 ? 7.824 -5.552 9.960 1.00 81.69 91 VAL A N 1
ATOM 748 C CA . VAL A 1 91 ? 6.868 -6.532 10.510 1.00 81.69 91 VAL A CA 1
ATOM 749 C C . VAL A 1 91 ? 5.921 -5.886 11.529 1.00 81.69 91 VAL A C 1
ATOM 751 O O . VAL A 1 91 ? 4.718 -6.147 11.495 1.00 81.69 91 VAL A O 1
ATOM 754 N N . ASP A 1 92 ? 6.431 -4.993 12.382 1.00 83.62 92 ASP A N 1
ATOM 755 C CA . ASP A 1 92 ? 5.625 -4.281 13.381 1.00 83.62 92 ASP A CA 1
ATOM 756 C C . ASP A 1 92 ? 4.646 -3.290 12.742 1.00 83.62 92 ASP A C 1
ATOM 758 O O . ASP A 1 92 ? 3.485 -3.215 13.141 1.00 83.62 92 ASP A O 1
ATOM 762 N N . SER A 1 93 ? 5.066 -2.582 11.690 1.00 81.56 93 SER A N 1
ATOM 763 C CA . SER A 1 93 ? 4.199 -1.662 10.945 1.00 81.56 93 SER A CA 1
ATOM 764 C C . SER A 1 93 ? 3.054 -2.399 10.249 1.00 81.56 93 SER A C 1
ATOM 766 O O . SER A 1 93 ? 1.911 -1.944 10.288 1.00 81.56 93 SER A O 1
ATOM 768 N N . LEU A 1 94 ? 3.332 -3.566 9.655 1.00 81.56 94 LEU A N 1
ATOM 769 C CA . LEU A 1 94 ? 2.304 -4.408 9.035 1.00 81.56 94 LEU A CA 1
ATOM 770 C C . LEU A 1 94 ? 1.355 -5.016 10.074 1.00 81.56 94 LEU A C 1
ATOM 772 O O . LEU A 1 94 ? 0.155 -5.130 9.811 1.00 81.56 94 LEU A O 1
ATOM 776 N N . ARG A 1 95 ? 1.867 -5.392 11.254 1.00 82.81 95 ARG A N 1
ATOM 777 C CA . ARG A 1 95 ? 1.039 -5.864 12.371 1.00 82.81 95 ARG A CA 1
ATOM 778 C C . ARG A 1 95 ? 0.087 -4.764 12.843 1.00 82.81 95 ARG A C 1
ATOM 780 O O . ARG A 1 95 ? -1.119 -4.991 12.829 1.00 82.81 95 ARG A O 1
ATOM 787 N N . HIS A 1 96 ? 0.601 -3.571 13.140 1.00 83.94 96 HIS A N 1
ATOM 788 C CA . HIS A 1 96 ? -0.213 -2.428 13.562 1.00 83.94 96 HIS A CA 1
ATOM 789 C C . HIS A 1 96 ? -1.261 -2.026 12.522 1.00 83.94 96 HIS A C 1
ATOM 791 O O . HIS A 1 96 ? -2.403 -1.726 12.869 1.00 83.94 96 HIS A O 1
ATOM 797 N N . LEU A 1 97 ? -0.906 -2.059 11.235 1.00 84.44 97 LEU A N 1
ATOM 798 C CA . LEU A 1 97 ? -1.858 -1.817 10.154 1.00 84.44 97 LEU A CA 1
ATOM 799 C C . LEU A 1 97 ? -3.003 -2.840 10.170 1.00 84.44 97 LEU A C 1
ATOM 801 O O . LEU A 1 97 ? -4.169 -2.463 10.056 1.00 84.44 97 LEU A O 1
ATOM 805 N N . ARG A 1 98 ? -2.687 -4.129 10.329 1.00 81.88 98 ARG A N 1
ATOM 806 C CA . ARG A 1 98 ? -3.698 -5.193 10.395 1.00 81.88 98 ARG A CA 1
ATOM 807 C C . ARG A 1 98 ? -4.611 -5.047 11.607 1.00 81.88 98 ARG A C 1
ATOM 809 O O . ARG A 1 98 ? -5.809 -5.245 11.451 1.00 81.88 98 ARG A O 1
ATOM 816 N N . GLU A 1 99 ? -4.057 -4.721 12.770 1.00 85.25 99 GLU A N 1
ATOM 817 C CA . GLU A 1 99 ? -4.817 -4.486 14.005 1.00 85.25 99 GLU A CA 1
ATOM 818 C C . GLU A 1 99 ? -5.770 -3.301 13.835 1.00 85.25 99 GLU A C 1
ATOM 820 O O . GLU A 1 99 ? -6.976 -3.455 13.998 1.00 85.25 99 GLU A O 1
ATOM 825 N N . THR A 1 100 ? -5.260 -2.162 13.355 1.00 84.12 100 THR A N 1
ATOM 826 C CA . THR A 1 100 ? -6.065 -0.945 13.156 1.00 84.12 100 THR A CA 1
ATOM 827 C C . THR A 1 100 ? -7.212 -1.175 12.169 1.00 84.12 100 THR A C 1
ATOM 829 O O . THR A 1 100 ? -8.326 -0.690 12.364 1.00 84.12 100 THR A O 1
ATOM 832 N N . LEU A 1 101 ? -6.963 -1.918 11.085 1.00 82.88 101 LEU A N 1
ATOM 833 C CA . LEU A 1 101 ? -8.003 -2.241 10.108 1.00 82.88 101 LEU A CA 1
ATOM 834 C C . LEU A 1 101 ? -8.995 -3.292 10.624 1.00 82.88 101 LEU A C 1
ATOM 836 O O . LEU A 1 101 ? -10.167 -3.219 10.268 1.00 82.88 101 LEU A O 1
ATOM 840 N N . ALA A 1 102 ? -8.559 -4.253 11.443 1.00 80.81 102 ALA A N 1
ATOM 841 C CA . ALA A 1 102 ? -9.454 -5.225 12.068 1.00 80.81 102 ALA A CA 1
ATOM 842 C C . ALA A 1 102 ? -10.414 -4.541 13.054 1.00 80.81 102 ALA A C 1
ATOM 844 O O . ALA A 1 102 ? -11.621 -4.748 12.958 1.00 80.81 102 ALA A O 1
ATOM 845 N N . GLU A 1 103 ? -9.906 -3.640 13.901 1.00 82.69 103 GLU A N 1
ATOM 846 C CA . GLU A 1 103 ? -10.726 -2.829 14.813 1.00 82.69 103 GLU A CA 1
ATOM 847 C C . GLU A 1 103 ? -11.766 -1.980 14.064 1.00 82.69 103 GLU A C 1
ATOM 849 O O . GLU A 1 103 ? -12.890 -1.797 14.533 1.00 82.69 103 GLU A O 1
ATOM 854 N N . GLN A 1 104 ? -11.416 -1.457 12.883 1.00 78.62 104 GLN A N 1
ATOM 855 C CA . GLN A 1 104 ? -12.357 -0.711 12.043 1.00 78.62 104 GLN A CA 1
ATOM 856 C C . GLN A 1 104 ? -13.472 -1.585 11.474 1.00 78.62 104 GLN A C 1
ATOM 858 O O . GLN A 1 104 ? -14.605 -1.116 11.390 1.00 78.62 104 GLN A O 1
ATOM 863 N N . VAL A 1 105 ? -13.160 -2.821 11.073 1.00 77.00 105 VAL A N 1
ATOM 864 C CA . VAL A 1 105 ? -14.165 -3.776 10.584 1.00 77.00 105 VAL A CA 1
ATOM 865 C C . VAL A 1 105 ? -15.119 -4.147 11.714 1.00 77.00 105 VAL A C 1
ATOM 867 O O . VAL A 1 105 ? -16.323 -4.005 11.540 1.00 77.00 105 VAL A O 1
ATOM 870 N N . GLU A 1 106 ? -14.596 -4.501 12.891 1.00 77.38 106 GLU A N 1
ATOM 871 C CA . GLU A 1 106 ? -15.428 -4.806 14.060 1.00 77.38 106 GLU A CA 1
ATOM 872 C C . GLU A 1 106 ? -16.331 -3.619 14.421 1.00 77.38 106 GLU A C 1
ATOM 874 O O . GLU A 1 106 ? -17.543 -3.770 14.556 1.00 77.38 106 GLU A O 1
ATOM 879 N N . ARG A 1 107 ? -15.778 -2.401 14.493 1.00 74.38 107 ARG A N 1
ATOM 880 C CA . ARG A 1 107 ? -16.559 -1.189 14.789 1.00 74.38 107 ARG A CA 1
ATOM 881 C C . ARG A 1 107 ? -17.623 -0.889 13.725 1.00 74.38 107 ARG A C 1
ATOM 883 O O . ARG A 1 107 ? -18.665 -0.337 14.070 1.00 74.38 107 ARG A O 1
ATOM 890 N N . ALA A 1 108 ? -17.368 -1.218 12.458 1.00 71.19 108 ALA A N 1
ATOM 891 C CA . ALA A 1 108 ? -18.345 -1.062 11.385 1.00 71.19 108 ALA A CA 1
ATOM 892 C C . ALA A 1 108 ? -19.493 -2.076 11.513 1.00 71.19 108 ALA A C 1
ATOM 894 O O . ALA A 1 108 ? -20.650 -1.673 11.390 1.00 71.19 108 ALA A O 1
ATOM 895 N N . ASP A 1 109 ? -19.186 -3.336 11.838 1.00 70.69 109 ASP A N 1
ATOM 896 C CA . ASP A 1 109 ? -20.181 -4.398 12.043 1.00 70.69 109 ASP A CA 1
ATOM 897 C C . ASP A 1 109 ? -21.107 -4.101 13.235 1.00 70.69 109 ASP A C 1
ATOM 899 O O . ASP A 1 109 ? -22.303 -4.355 13.158 1.00 70.69 109 ASP A O 1
ATOM 903 N N . PHE A 1 110 ? -20.598 -3.483 14.309 1.00 64.56 110 PHE A N 1
ATOM 904 C CA . PHE A 1 110 ? -21.425 -3.052 15.450 1.00 64.56 110 PHE A CA 1
ATOM 905 C C . PHE A 1 110 ? -22.328 -1.839 15.166 1.00 64.56 110 PHE A C 1
ATOM 907 O O . PHE A 1 110 ? -23.197 -1.525 15.979 1.00 64.56 110 PHE A O 1
ATOM 914 N N . SER A 1 111 ? -22.105 -1.121 14.063 1.00 58.31 111 SER A N 1
ATOM 915 C CA . SER A 1 111 ? -22.880 0.077 13.699 1.00 58.31 111 SER A CA 1
ATOM 916 C C . SER A 1 111 ? -23.996 -0.179 12.679 1.00 58.31 111 SER A C 1
ATOM 918 O O . SER A 1 111 ? -24.723 0.760 12.348 1.00 58.31 111 SER A O 1
ATOM 920 N N . SER A 1 112 ? -24.113 -1.416 12.179 1.00 51.16 112 SER A N 1
ATOM 921 C CA . SER A 1 112 ? -25.147 -1.862 11.235 1.00 51.16 112 SER A CA 1
ATOM 922 C C . SER A 1 112 ? -26.259 -2.644 11.922 1.00 51.16 112 SER A C 1
ATOM 924 O O . SER A 1 112 ? -27.345 -2.686 11.300 1.00 51.16 112 SER A O 1
#

Radius of gyration: 23.6 Å; chains: 1; bounding box: 54×32×74 Å